Protein AF-A0AB39NS14-F1 (afdb_monomer)

Organism: NCBI:txid3238626

pLDDT: mean 89.19, std 13.76, range [44.12, 98.5]

Sequence (80 aa):
MSTHAASPTPERAGKRSVSLPQSLIKEVEVRTGKSGFSAVVSEALEQWLAMAKLREAVEADEREFGPVSDEAMRRAESEW

Radius of gyration: 21.4 Å; Cα contacts (8 Å, |Δi|>4): 11; chains: 1; bounding box: 54×26×50 Å

Solvent-accessible surface area (backbone atoms only — not comparable to full-atom values): 5166 Å² total; per-residue (Å²): 137,86,80,78,78,76,76,80,75,81,77,78,88,81,89,83,90,81,91,72,62,66,68,58,53,51,55,50,34,72,75,50,36,85,83,33,52,64,56,54,53,49,54,52,49,52,51,51,51,51,54,50,53,50,49,56,50,52,56,49,48,40,71,75,7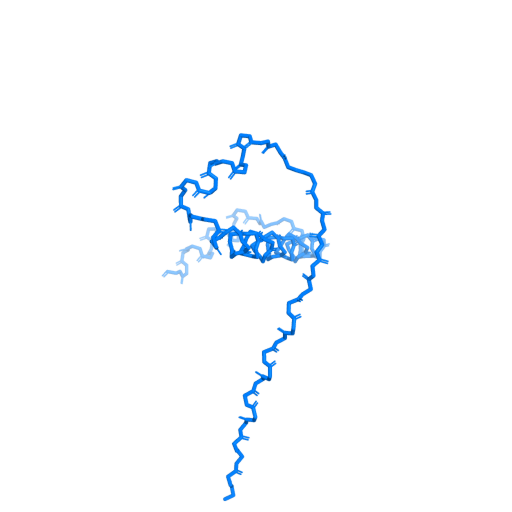3,45,79,87,49,71,68,61,51,55,51,55,64,75,75,110

Foldseek 3Di:
DDDPPPDPDPDDDDDDDDDDPPVVVVVQCVVQNPVCPVVVVVVVVVVVVVVVVVVVVVVVCCVVPNDDDPVNVVVVVVVD

Mean predicted aligned error: 8.31 Å

Structure (mmCIF, N/CA/C/O backbone):
data_AF-A0AB39NS14-F1
#
_entry.id   AF-A0AB39NS14-F1
#
loop_
_atom_site.group_PDB
_atom_site.id
_atom_site.type_symbol
_atom_site.label_atom_id
_atom_site.label_alt_id
_atom_site.label_comp_id
_atom_site.label_asym_id
_atom_site.label_entity_id
_atom_site.label_seq_id
_atom_site.pdbx_PDB_ins_code
_atom_site.Cartn_x
_atom_site.Cartn_y
_atom_site.Cartn_z
_atom_site.occupancy
_atom_site.B_iso_or_equiv
_atom_site.auth_seq_id
_atom_site.auth_comp_id
_atom_site.auth_asym_id
_atom_site.auth_atom_id
_atom_site.pdbx_PDB_model_num
ATOM 1 N N . MET A 1 1 ? 35.796 -17.819 16.067 1.00 44.12 1 MET A N 1
ATOM 2 C CA . MET A 1 1 ? 35.510 -16.371 16.132 1.00 44.12 1 MET A CA 1
ATOM 3 C C . MET A 1 1 ? 34.059 -16.193 15.719 1.00 44.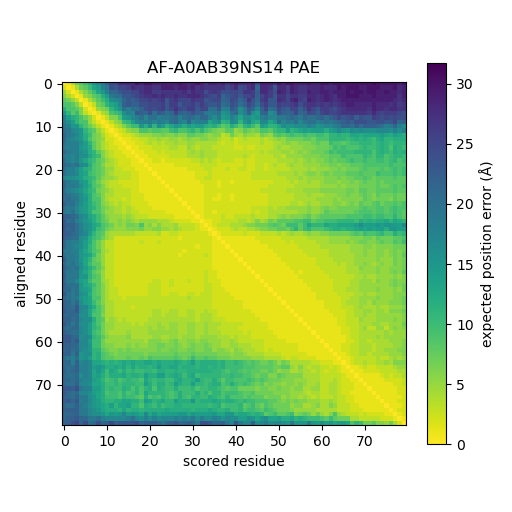12 1 MET A C 1
ATOM 5 O O . MET A 1 1 ? 33.773 -16.171 14.532 1.00 44.12 1 MET A O 1
ATOM 9 N N . SER A 1 2 ? 33.143 -16.231 16.686 1.00 44.75 2 SER A N 1
ATOM 10 C CA . SER A 1 2 ? 31.700 -16.193 16.438 1.00 44.75 2 SER A CA 1
ATOM 11 C C . SER A 1 2 ? 31.236 -14.749 16.281 1.00 44.75 2 SER A C 1
ATOM 13 O O . SER A 1 2 ? 31.325 -13.981 17.234 1.00 44.75 2 SER A O 1
ATOM 15 N N . THR A 1 3 ? 30.705 -14.384 15.119 1.00 48.62 3 THR A N 1
ATOM 16 C CA . THR A 1 3 ? 29.877 -13.185 14.959 1.00 48.62 3 THR A CA 1
ATOM 17 C C . THR A 1 3 ? 28.419 -13.619 14.974 1.00 48.62 3 THR A C 1
ATOM 19 O O . THR A 1 3 ? 27.839 -13.996 13.962 1.00 48.62 3 THR A O 1
ATOM 22 N N . HIS A 1 4 ? 27.827 -13.616 16.166 1.00 54.66 4 HIS A N 1
ATOM 23 C CA . HIS A 1 4 ? 26.377 -13.660 16.297 1.00 54.66 4 HIS A CA 1
ATOM 24 C C . HIS A 1 4 ? 25.874 -12.280 15.855 1.00 54.66 4 HIS A C 1
ATOM 26 O O . HIS A 1 4 ? 26.098 -11.294 16.557 1.00 54.66 4 HIS A O 1
ATOM 32 N N . ALA A 1 5 ? 25.301 -12.180 14.653 1.00 59.50 5 ALA A N 1
ATOM 33 C CA . ALA A 1 5 ? 24.619 -10.964 14.232 1.00 59.50 5 ALA A CA 1
ATOM 34 C C . ALA A 1 5 ? 23.491 -10.711 15.239 1.00 59.50 5 ALA A C 1
ATOM 36 O O . ALA A 1 5 ? 22.618 -11.560 15.416 1.00 5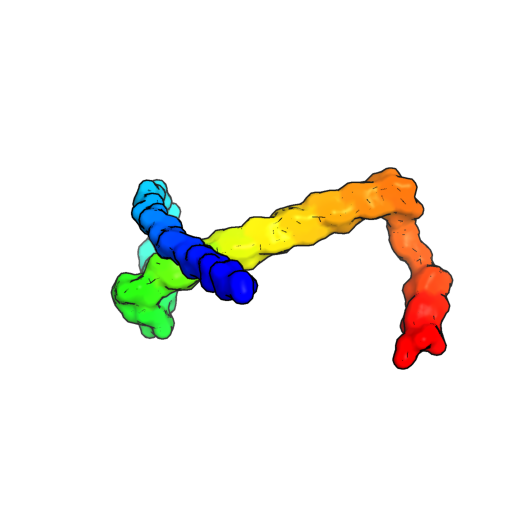9.50 5 ALA A O 1
ATOM 37 N N . ALA A 1 6 ? 23.564 -9.595 15.965 1.00 58.56 6 ALA A N 1
ATOM 38 C CA . ALA A 1 6 ? 22.529 -9.215 16.910 1.00 58.56 6 ALA A CA 1
ATOM 39 C C . ALA A 1 6 ? 21.195 -9.125 16.160 1.00 58.56 6 ALA A C 1
ATOM 41 O O . ALA A 1 6 ? 21.085 -8.376 15.188 1.00 58.56 6 ALA A O 1
ATOM 42 N N . SER A 1 7 ? 20.198 -9.902 16.590 1.00 51.44 7 SER A N 1
ATOM 43 C CA . SER A 1 7 ? 18.837 -9.772 16.079 1.00 51.44 7 SER A CA 1
ATOM 44 C C . SER A 1 7 ? 18.397 -8.315 16.242 1.00 51.44 7 SER A C 1
ATOM 46 O O . SER A 1 7 ? 18.573 -7.768 17.337 1.00 51.44 7 SER A O 1
ATOM 48 N N . PRO A 1 8 ? 17.857 -7.662 15.198 1.00 64.06 8 PRO A N 1
ATOM 49 C CA . PRO A 1 8 ? 17.388 -6.293 15.332 1.00 64.06 8 PRO A CA 1
ATOM 50 C C . PRO A 1 8 ? 16.315 -6.257 16.422 1.00 64.06 8 PRO A C 1
ATOM 52 O O . PRO A 1 8 ? 15.331 -6.998 16.368 1.00 64.06 8 PRO A O 1
ATOM 55 N N . THR A 1 9 ? 16.533 -5.433 17.448 1.00 59.06 9 THR A N 1
ATOM 56 C CA . THR A 1 9 ? 15.529 -5.166 18.480 1.00 59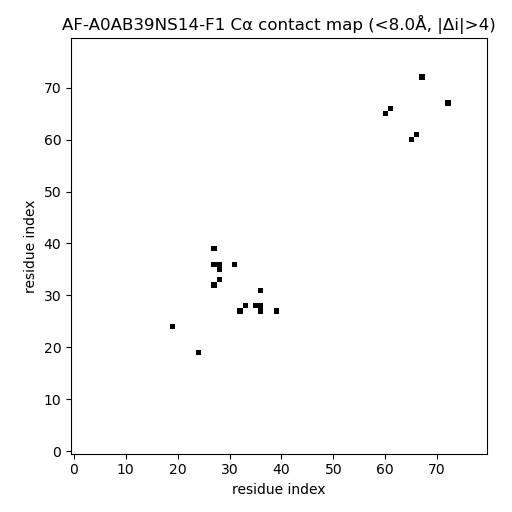.06 9 THR A CA 1
ATOM 57 C C . THR A 1 9 ? 14.248 -4.719 17.778 1.00 59.06 9 THR A C 1
ATOM 59 O O . THR A 1 9 ? 14.331 -3.811 16.948 1.00 59.06 9 THR A O 1
ATOM 62 N N . PRO A 1 10 ? 13.081 -5.322 18.074 1.00 65.44 10 PRO A N 1
ATOM 63 C CA . PRO A 1 10 ? 11.845 -4.950 17.404 1.00 65.44 10 PRO A CA 1
ATOM 64 C C . PRO A 1 10 ? 11.584 -3.458 17.607 1.00 65.44 10 PRO A C 1
ATOM 66 O O . PRO A 1 10 ? 11.607 -2.951 18.735 1.00 65.44 10 PRO A O 1
ATOM 69 N N . GLU A 1 11 ? 11.388 -2.752 16.497 1.00 79.75 11 GLU A N 1
ATOM 70 C CA . GLU A 1 11 ? 11.088 -1.328 16.500 1.00 79.75 11 GLU A CA 1
ATOM 71 C C . GLU A 1 11 ? 9.808 -1.073 17.308 1.00 79.75 11 GLU A C 1
ATOM 73 O O . GLU A 1 11 ? 8.830 -1.823 17.230 1.00 79.75 11 GLU A O 1
ATOM 78 N N . ARG A 1 12 ? 9.807 -0.025 18.140 1.00 85.62 12 ARG A N 1
ATOM 79 C CA . ARG A 1 12 ? 8.624 0.307 18.942 1.00 85.62 12 ARG A CA 1
ATOM 80 C C . ARG A 1 12 ? 7.529 0.855 18.033 1.00 85.62 12 ARG A C 1
ATOM 82 O O . ARG A 1 12 ? 7.744 1.843 17.339 1.00 85.62 12 ARG A O 1
ATOM 89 N N . ALA A 1 13 ? 6.330 0.284 18.127 1.00 85.25 13 ALA A N 1
ATOM 90 C CA . ALA A 1 13 ? 5.173 0.771 17.386 1.00 85.25 13 ALA A CA 1
ATOM 91 C C . ALA A 1 13 ? 4.843 2.236 17.739 1.00 85.25 13 ALA A C 1
ATOM 93 O O . ALA A 1 13 ? 4.622 2.582 18.903 1.00 85.25 13 ALA A O 1
ATOM 94 N N . GLY A 1 14 ? 4.777 3.095 16.720 1.00 92.00 14 GLY A N 1
ATOM 95 C CA . GLY A 1 14 ? 4.306 4.474 16.833 1.00 92.00 14 GLY A CA 1
ATOM 96 C C . GLY A 1 14 ? 2.812 4.587 16.524 1.00 92.00 14 GLY A C 1
ATOM 97 O O . GLY A 1 14 ? 2.325 3.992 15.569 1.00 92.00 14 GLY A O 1
ATOM 98 N N . LYS A 1 15 ? 2.069 5.387 17.299 1.00 93.44 15 LYS A N 1
ATOM 99 C CA . LYS A 1 15 ? 0.640 5.642 17.044 1.00 93.44 15 LYS A CA 1
ATOM 100 C C . LYS A 1 15 ? 0.437 6.917 16.224 1.00 93.44 15 LYS A C 1
ATOM 102 O O . LYS A 1 15 ? 1.032 7.959 16.514 1.00 93.44 15 LYS A O 1
ATOM 107 N N . ARG A 1 16 ? -0.448 6.850 15.230 1.00 93.94 16 ARG A N 1
ATOM 108 C CA . ARG A 1 16 ? -1.015 7.994 14.500 1.00 93.94 16 ARG A CA 1
ATOM 109 C C . ARG A 1 16 ? -2.533 7.827 14.442 1.00 93.94 16 ARG A C 1
ATOM 111 O O . ARG A 1 16 ? -3.017 6.700 14.388 1.00 93.94 16 ARG A O 1
ATOM 118 N N . SER A 1 17 ? -3.271 8.933 14.500 1.00 94.06 17 SER A N 1
ATOM 119 C CA . SER A 1 17 ? -4.737 8.930 14.427 1.00 94.06 17 SER A CA 1
ATOM 120 C C . SER A 1 17 ? -5.181 9.449 13.066 1.00 94.06 17 SER A C 1
ATOM 122 O O . SER A 1 17 ? -4.715 10.500 12.634 1.00 94.06 17 SER A O 1
ATOM 124 N N . VAL A 1 18 ? -6.092 8.726 12.418 1.00 93.50 18 VAL A N 1
ATOM 125 C CA . VAL A 1 18 ? -6.704 9.097 11.136 1.00 93.50 18 VAL A CA 1
ATOM 126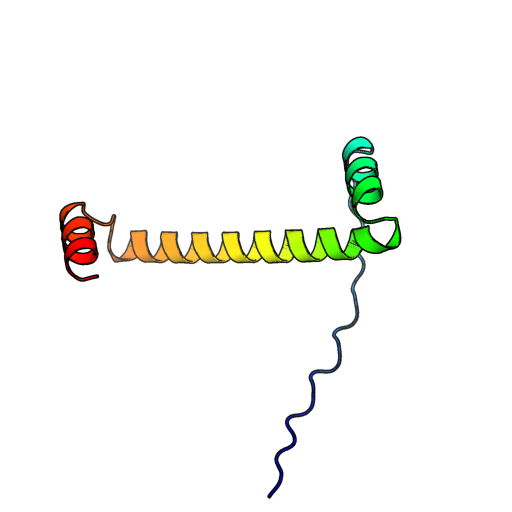 C C . VAL A 1 18 ? -8.209 8.853 11.200 1.00 93.50 18 VAL A C 1
ATOM 128 O O . VAL A 1 18 ? -8.665 7.973 11.931 1.00 93.50 18 VAL A O 1
ATOM 131 N N . SER A 1 19 ? -8.977 9.625 10.436 1.00 96.50 19 SER A N 1
ATOM 132 C CA . SER A 1 19 ? -10.419 9.415 10.282 1.00 96.50 19 SER A CA 1
ATOM 133 C C . SER A 1 19 ? -10.680 8.540 9.062 1.00 96.50 19 SER A C 1
ATOM 135 O O . SER A 1 19 ? -10.179 8.830 7.979 1.00 96.50 19 SER A O 1
ATOM 137 N N . LEU A 1 20 ? -11.481 7.489 9.233 1.00 95.06 20 LEU A N 1
ATOM 138 C CA . LEU A 1 20 ? -11.854 6.554 8.171 1.00 95.06 20 LEU A CA 1
ATOM 139 C C . LEU A 1 20 ? -13.382 6.415 8.100 1.00 95.06 20 LEU A C 1
ATOM 141 O O . LEU A 1 20 ? -14.055 6.572 9.125 1.00 95.06 20 LEU A O 1
ATOM 145 N N . PRO A 1 21 ? -13.951 6.086 6.925 1.00 97.94 21 PRO A N 1
ATOM 146 C CA . PRO A 1 21 ? -15.363 5.744 6.819 1.00 97.94 21 PRO A CA 1
ATOM 147 C C . PRO A 1 21 ? -15.727 4.590 7.761 1.00 97.94 21 PRO A C 1
ATOM 149 O O . PRO A 1 21 ? -15.060 3.556 7.777 1.00 97.94 21 PRO A O 1
ATOM 152 N N . GLN A 1 22 ? -16.817 4.733 8.522 1.00 97.38 22 GLN A N 1
ATOM 153 C CA . GLN A 1 22 ? -17.247 3.690 9.465 1.00 97.38 22 GLN A CA 1
ATOM 154 C C . GLN A 1 22 ? -17.555 2.356 8.775 1.00 97.38 22 GLN A C 1
ATOM 156 O O . GLN A 1 22 ? -17.340 1.300 9.365 1.00 97.38 22 GLN A O 1
ATOM 161 N N . SER A 1 23 ? -18.063 2.397 7.541 1.00 97.81 23 SER A N 1
ATOM 162 C CA . SER A 1 23 ? -18.306 1.201 6.729 1.00 97.81 23 SER A CA 1
ATOM 163 C C . SER A 1 23 ? -17.015 0.426 6.471 1.00 97.81 23 SER A C 1
ATOM 165 O O . SER A 1 23 ? -16.989 -0.782 6.678 1.00 97.81 23 SER A O 1
ATOM 167 N N . LEU A 1 24 ? -15.938 1.129 6.113 1.00 96.44 24 LEU A N 1
ATOM 168 C CA . LEU A 1 24 ? -14.628 0.533 5.865 1.00 96.44 24 LEU A CA 1
ATOM 169 C C . LEU A 1 24 ? -14.037 -0.075 7.140 1.00 96.44 24 LEU A C 1
ATOM 171 O O . LEU A 1 24 ? -13.542 -1.197 7.106 1.00 96.44 24 LEU A O 1
ATOM 175 N N . ILE A 1 25 ? -14.133 0.637 8.270 1.00 95.75 25 ILE A N 1
ATOM 176 C CA . ILE A 1 25 ? -13.664 0.116 9.563 1.00 95.75 25 ILE A CA 1
ATOM 177 C C . ILE A 1 25 ? -14.357 -1.214 9.871 1.00 95.75 25 ILE A C 1
ATOM 179 O O . ILE A 1 25 ? -13.689 -2.211 10.136 1.00 95.75 25 ILE A O 1
ATOM 183 N N . LYS A 1 26 ? -15.692 -1.242 9.768 1.00 96.25 26 LYS A N 1
ATOM 184 C CA . LYS A 1 26 ? -16.488 -2.447 10.027 1.00 96.25 26 LYS A CA 1
ATOM 185 C C . LYS A 1 26 ? -16.122 -3.591 9.087 1.00 96.25 26 LYS A C 1
ATOM 187 O O . LYS A 1 26 ? -16.014 -4.722 9.541 1.00 96.25 26 LYS A O 1
ATOM 192 N N . GLU A 1 27 ? -15.931 -3.321 7.799 1.00 97.19 27 GLU A N 1
ATOM 193 C CA . GLU A 1 27 ? -15.573 -4.355 6.825 1.00 97.19 27 GLU A CA 1
ATOM 194 C C . GLU A 1 27 ? -14.221 -5.008 7.146 1.00 97.19 27 GLU A C 1
ATOM 196 O O . GLU A 1 27 ? -14.106 -6.234 7.115 1.00 97.19 27 GLU A O 1
ATOM 201 N N . VAL A 1 28 ? -13.217 -4.207 7.516 1.00 96.00 28 VAL A N 1
ATOM 202 C CA . VAL A 1 28 ? -11.906 -4.721 7.937 1.00 96.00 28 VAL A CA 1
ATOM 203 C C . VAL A 1 28 ? -12.037 -5.531 9.226 1.00 96.00 28 VAL A C 1
ATOM 205 O O . VAL A 1 28 ? -11.560 -6.663 9.284 1.00 96.00 28 VAL A O 1
ATOM 208 N N . GLU A 1 29 ? -12.734 -5.003 10.234 1.00 95.25 29 GLU A N 1
ATOM 209 C CA . GLU A 1 29 ? -12.938 -5.694 11.513 1.00 95.25 29 GLU A CA 1
ATOM 210 C C . GLU A 1 29 ? -13.705 -7.015 11.362 1.00 95.25 29 GLU A C 1
ATOM 212 O O . GLU A 1 29 ? -13.406 -7.971 12.074 1.00 95.25 29 GLU A O 1
ATOM 217 N N . VAL A 1 30 ? -14.660 -7.107 10.429 1.00 97.25 30 VAL A N 1
ATOM 218 C CA . VAL A 1 30 ? -15.370 -8.361 10.118 1.00 97.25 30 VAL A CA 1
ATOM 219 C C . VAL A 1 30 ? -14.411 -9.425 9.583 1.00 97.25 30 VAL A C 1
ATOM 221 O O . VAL A 1 30 ? -14.584 -10.604 9.884 1.00 97.25 30 VAL A O 1
ATOM 224 N N . ARG A 1 31 ? -13.394 -9.030 8.809 1.00 96.00 31 ARG A N 1
ATOM 225 C CA . ARG A 1 31 ? -12.427 -9.961 8.208 1.00 96.00 31 ARG A CA 1
ATOM 226 C C . ARG A 1 31 ? -11.302 -10.359 9.158 1.00 96.00 31 ARG A C 1
ATOM 228 O O . ARG A 1 31 ? -10.859 -11.501 9.106 1.00 96.00 31 ARG A O 1
ATOM 235 N N . THR A 1 32 ? -10.822 -9.438 9.992 1.00 95.19 32 THR A N 1
ATOM 236 C CA . THR A 1 32 ? -9.581 -9.636 10.767 1.00 95.19 32 THR A CA 1
ATOM 237 C C . THR A 1 32 ? -9.768 -9.602 12.282 1.00 95.19 32 THR A C 1
ATOM 239 O O . THR A 1 32 ? -8.835 -9.889 13.034 1.00 95.19 32 THR A O 1
ATOM 242 N N . GLY A 1 33 ? -10.973 -9.278 12.755 1.00 91.69 33 GLY A N 1
ATOM 243 C CA . GLY A 1 33 ? -11.236 -9.008 14.162 1.00 91.69 33 GLY A CA 1
ATOM 244 C C . GLY A 1 33 ? -10.614 -7.689 14.637 1.00 91.69 33 GLY A C 1
ATOM 245 O O . GLY A 1 33 ? -9.828 -7.037 13.951 1.00 91.69 33 GLY A O 1
ATOM 246 N N . LYS A 1 34 ? -10.939 -7.284 15.870 1.00 80.31 34 LYS A N 1
ATOM 247 C CA . LYS A 1 34 ? -10.497 -5.991 16.433 1.00 80.31 34 LYS A CA 1
ATOM 248 C C . LYS A 1 34 ? -8.975 -5.863 16.570 1.00 80.31 34 LYS A C 1
ATOM 250 O O . LYS A 1 34 ? -8.445 -4.762 16.470 1.00 80.31 34 LYS A O 1
ATOM 255 N N . SER A 1 35 ? -8.269 -6.969 16.811 1.00 87.50 35 SER A N 1
ATOM 256 C CA . SER A 1 35 ? -6.805 -6.985 16.944 1.00 87.50 35 SER A CA 1
ATOM 257 C C . SER A 1 35 ? -6.069 -7.010 15.603 1.00 87.50 35 SER A C 1
ATOM 259 O O . SER A 1 35 ? -4.883 -6.704 15.570 1.00 87.50 35 SER A O 1
ATOM 261 N N . GLY A 1 36 ? -6.745 -7.367 14.506 1.00 92.06 36 GLY A N 1
ATOM 262 C CA . GLY A 1 36 ? -6.136 -7.473 13.179 1.00 92.06 36 GLY A CA 1
ATOM 263 C C . GLY A 1 36 ? -6.066 -6.151 12.413 1.00 92.06 36 GLY A C 1
ATOM 264 O O . GLY A 1 36 ? -5.379 -6.065 11.399 1.00 92.06 36 GLY A O 1
ATOM 265 N N . PHE A 1 37 ? -6.737 -5.101 12.896 1.00 93.62 37 PHE A N 1
ATOM 266 C CA . PHE A 1 37 ? -6.830 -3.825 12.185 1.00 93.62 37 PHE A CA 1
ATOM 267 C C . PHE A 1 37 ? -5.461 -3.173 11.947 1.00 93.62 37 PHE A C 1
ATOM 269 O O . PHE A 1 37 ? -5.179 -2.701 10.849 1.00 93.62 37 PHE A O 1
ATOM 276 N N . SER A 1 38 ? -4.589 -3.162 12.961 1.00 91.44 38 SER A N 1
ATOM 277 C CA . SER A 1 38 ? -3.257 -2.560 12.835 1.00 91.44 38 SER A CA 1
ATOM 278 C C . SER A 1 38 ? -2.377 -3.293 11.827 1.00 91.44 38 SER A C 1
ATOM 280 O O . SER A 1 38 ? -1.650 -2.633 11.099 1.00 91.44 38 SER A O 1
ATOM 282 N N . ALA A 1 39 ? -2.470 -4.625 11.754 1.00 93.12 39 ALA A N 1
ATOM 283 C CA . ALA A 1 39 ? -1.705 -5.422 10.796 1.00 93.12 39 ALA A CA 1
ATOM 284 C C . ALA A 1 39 ? -2.116 -5.092 9.356 1.00 93.12 39 ALA A C 1
ATOM 286 O O . ALA A 1 39 ? -1.262 -4.771 8.539 1.00 93.12 39 ALA A O 1
ATOM 287 N N . VAL A 1 40 ? -3.426 -5.030 9.086 1.00 95.56 40 VAL A N 1
ATOM 288 C CA . VAL A 1 40 ? -3.952 -4.635 7.767 1.00 95.56 40 VAL A CA 1
ATOM 289 C C . VAL A 1 40 ? -3.464 -3.248 7.358 1.00 95.56 40 VAL A C 1
ATOM 291 O O . VAL A 1 40 ? -3.073 -3.042 6.213 1.00 95.56 40 VAL A O 1
ATOM 294 N N . VAL A 1 41 ? -3.481 -2.280 8.280 1.00 94.31 41 VAL A N 1
ATOM 295 C CA . VAL A 1 41 ? -3.002 -0.921 7.988 1.00 94.31 41 VAL A CA 1
ATOM 296 C C . VAL A 1 41 ? -1.498 -0.908 7.720 1.00 94.31 41 VAL A C 1
ATOM 298 O O . VAL A 1 41 ? -1.067 -0.243 6.781 1.00 94.31 41 VAL A O 1
ATOM 301 N N . SER A 1 42 ? -0.706 -1.635 8.512 1.00 94.44 42 SER A N 1
ATOM 302 C CA . SER A 1 42 ? 0.737 -1.764 8.295 1.00 94.44 42 SER A CA 1
ATOM 303 C C . SER A 1 42 ? 1.049 -2.369 6.926 1.00 94.44 42 SER A C 1
ATOM 305 O O . SER A 1 42 ? 1.761 -1.743 6.147 1.00 94.44 42 SER A O 1
ATOM 307 N N . GLU A 1 43 ? 0.444 -3.508 6.589 1.00 95.62 43 GLU A N 1
ATOM 308 C CA . GLU A 1 43 ? 0.634 -4.179 5.296 1.00 95.62 43 GLU A CA 1
ATOM 309 C C . GLU A 1 43 ? 0.212 -3.282 4.122 1.00 95.62 43 GLU A C 1
ATOM 311 O O . GLU A 1 43 ? 0.925 -3.165 3.124 1.00 95.62 43 GLU A O 1
ATOM 316 N N . ALA A 1 44 ? -0.922 -2.583 4.244 1.00 96.38 44 ALA A N 1
ATOM 317 C CA . ALA A 1 44 ? -1.386 -1.662 3.211 1.00 96.38 44 ALA A CA 1
ATOM 318 C C . ALA A 1 44 ? -0.420 -0.482 3.002 1.00 96.38 44 ALA A C 1
ATOM 320 O O . ALA A 1 44 ? -0.195 -0.067 1.864 1.00 96.38 44 ALA A O 1
ATOM 321 N N . LEU A 1 45 ? 0.162 0.057 4.080 1.00 96.75 45 LEU A N 1
ATOM 322 C CA . LEU A 1 45 ? 1.152 1.134 4.004 1.00 96.75 45 LEU A CA 1
ATOM 323 C C . LEU A 1 45 ? 2.477 0.654 3.407 1.00 96.75 45 LEU A C 1
ATOM 325 O O . LEU A 1 45 ? 3.059 1.364 2.588 1.00 96.75 45 LEU A O 1
ATOM 329 N N . GLU A 1 46 ? 2.937 -0.539 3.778 1.00 97.06 46 GLU A N 1
ATOM 330 C CA . GLU A 1 46 ? 4.133 -1.158 3.200 1.00 97.06 46 GLU A CA 1
ATOM 331 C C . GLU A 1 46 ? 3.969 -1.361 1.693 1.00 97.06 46 GLU A C 1
ATOM 333 O O . GLU A 1 46 ? 4.827 -0.936 0.916 1.00 97.06 46 GLU A O 1
ATOM 338 N N . GLN A 1 47 ? 2.828 -1.910 1.268 1.00 97.94 47 GLN A N 1
ATOM 339 C CA . GLN A 1 47 ? 2.522 -2.102 -0.146 1.00 97.94 47 GLN A CA 1
ATOM 340 C C . GLN A 1 47 ? 2.410 -0.769 -0.894 1.00 97.94 47 GLN A C 1
ATOM 342 O O . GLN A 1 47 ? 2.926 -0.633 -2.004 1.00 97.94 47 GLN A O 1
ATOM 347 N N . TRP A 1 48 ? 1.771 0.239 -0.293 1.00 98.00 48 TRP A N 1
ATOM 348 C CA . TRP A 1 48 ? 1.673 1.571 -0.889 1.00 98.00 48 TRP A CA 1
ATOM 349 C C . TRP A 1 48 ? 3.056 2.208 -1.088 1.00 98.00 48 TRP A C 1
ATOM 351 O O . TRP A 1 48 ? 3.341 2.724 -2.170 1.00 98.00 48 TRP A O 1
ATOM 361 N N . LEU A 1 49 ? 3.943 2.107 -0.093 1.00 98.50 49 LEU A N 1
ATOM 362 C CA . LEU A 1 49 ? 5.321 2.593 -0.191 1.00 98.50 49 LEU A CA 1
ATOM 363 C C . LEU A 1 49 ? 6.136 1.823 -1.234 1.00 98.50 49 LEU A C 1
ATOM 365 O O . LEU A 1 49 ? 6.913 2.433 -1.966 1.00 98.50 49 LEU A O 1
ATOM 369 N N . ALA A 1 50 ? 5.975 0.502 -1.321 1.00 97.94 50 ALA A N 1
ATOM 370 C CA . ALA A 1 50 ? 6.647 -0.309 -2.332 1.00 97.94 50 ALA A CA 1
ATOM 371 C C . ALA A 1 50 ? 6.236 0.114 -3.750 1.00 97.94 50 ALA A C 1
ATOM 373 O O . ALA A 1 50 ? 7.095 0.330 -4.604 1.00 97.94 50 ALA A O 1
ATOM 374 N N . MET A 1 51 ? 4.936 0.317 -3.983 1.00 98.25 51 MET A N 1
ATOM 375 C CA . MET A 1 51 ? 4.422 0.786 -5.272 1.00 98.25 51 MET A CA 1
ATOM 376 C C . MET A 1 51 ? 4.859 2.218 -5.602 1.00 98.25 51 MET A C 1
ATOM 378 O O . MET A 1 51 ? 5.118 2.514 -6.768 1.00 98.25 51 MET A O 1
ATOM 382 N N . ALA A 1 52 ? 4.960 3.100 -4.603 1.00 98.38 52 ALA A N 1
ATOM 383 C CA . ALA A 1 52 ? 5.488 4.451 -4.789 1.00 98.38 52 ALA A CA 1
ATOM 384 C C . ALA A 1 52 ? 6.956 4.415 -5.241 1.00 98.38 52 ALA A C 1
ATOM 386 O O . ALA A 1 52 ? 7.291 5.001 -6.265 1.00 98.38 52 ALA A O 1
ATOM 387 N N . LYS A 1 53 ? 7.800 3.633 -4.558 1.00 98.19 53 LYS A N 1
ATOM 388 C CA . LYS A 1 53 ? 9.212 3.446 -4.934 1.00 98.19 53 LYS A CA 1
ATOM 389 C C . LYS A 1 53 ? 9.372 2.838 -6.324 1.00 98.19 53 LYS A C 1
ATOM 391 O O . LYS A 1 53 ? 10.236 3.260 -7.081 1.00 98.19 53 LYS A O 1
ATOM 396 N N . LEU A 1 54 ? 8.539 1.852 -6.665 1.00 97.81 54 LEU A N 1
ATOM 397 C CA . LEU A 1 54 ? 8.549 1.252 -7.998 1.00 97.81 54 LEU A CA 1
ATOM 398 C C . LEU A 1 54 ? 8.222 2.294 -9.071 1.00 97.81 54 LEU A C 1
ATOM 400 O O . LEU A 1 54 ? 8.905 2.357 -10.087 1.00 97.81 54 LEU A O 1
ATOM 404 N N . ARG A 1 55 ? 7.207 3.131 -8.835 1.00 97.31 55 ARG A N 1
ATOM 405 C CA . ARG A 1 55 ? 6.854 4.222 -9.748 1.00 97.31 55 ARG A CA 1
ATOM 406 C C . ARG A 1 55 ? 8.006 5.208 -9.914 1.00 97.31 55 ARG A C 1
ATOM 408 O O . ARG A 1 55 ? 8.333 5.551 -11.040 1.00 97.31 55 ARG A O 1
ATOM 415 N N . GLU A 1 56 ? 8.634 5.619 -8.817 1.00 97.50 56 GLU A N 1
ATOM 416 C CA . GLU A 1 56 ? 9.790 6.522 -8.849 1.00 97.50 56 GLU A CA 1
ATOM 417 C C . GLU A 1 56 ? 10.958 5.940 -9.658 1.00 97.50 56 GLU A C 1
ATOM 419 O O . GLU A 1 56 ? 11.595 6.670 -10.416 1.00 97.50 56 GLU A O 1
ATOM 424 N N . ALA A 1 57 ?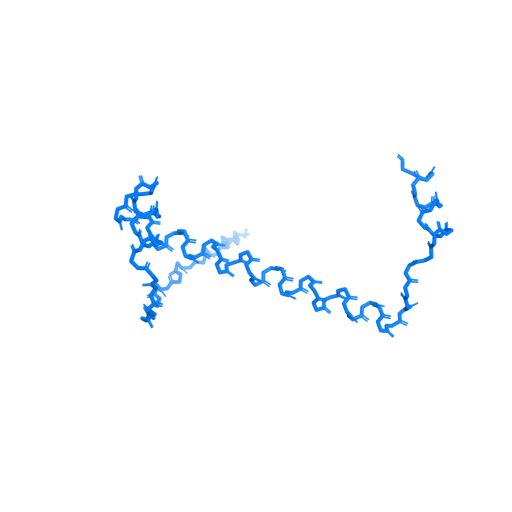 11.218 4.634 -9.528 1.00 96.88 57 ALA A N 1
ATOM 425 C CA . ALA A 1 57 ? 12.254 3.942 -10.290 1.00 96.88 57 ALA A CA 1
ATOM 426 C C . ALA A 1 57 ? 11.927 3.902 -11.790 1.00 96.88 57 ALA A C 1
ATOM 428 O O . ALA A 1 57 ? 12.755 4.295 -12.604 1.00 96.88 57 ALA A O 1
ATOM 429 N N . VAL A 1 58 ? 10.700 3.513 -12.150 1.00 95.56 58 VAL A N 1
ATOM 430 C CA . VAL A 1 58 ? 10.248 3.493 -13.552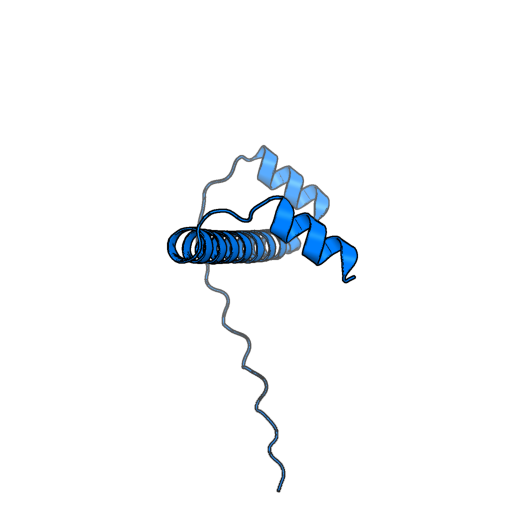 1.00 95.56 58 VAL A CA 1
ATOM 431 C C . VAL A 1 58 ? 10.321 4.889 -14.173 1.00 95.56 58 VAL A C 1
ATOM 433 O O . VAL A 1 58 ? 10.846 5.047 -15.268 1.00 95.56 58 VAL A O 1
ATOM 436 N N . GLU A 1 59 ? 9.867 5.922 -13.462 1.00 95.81 59 GLU A N 1
ATOM 437 C CA . GLU A 1 59 ? 9.951 7.306 -13.940 1.00 95.81 59 GLU A CA 1
ATOM 438 C C . GLU A 1 59 ? 11.401 7.789 -14.100 1.00 95.81 59 GLU A C 1
ATOM 440 O O . GLU A 1 59 ? 11.678 8.645 -14.940 1.00 95.81 59 GLU A O 1
ATOM 445 N N . ALA A 1 60 ? 12.334 7.297 -13.280 1.00 96.25 60 ALA A N 1
ATOM 446 C CA . ALA A 1 60 ? 13.751 7.600 -13.442 1.00 96.25 60 ALA A CA 1
ATOM 447 C C . ALA A 1 60 ? 14.316 6.953 -14.713 1.00 96.25 60 ALA A C 1
ATOM 449 O O . ALA A 1 60 ? 14.931 7.662 -15.511 1.00 96.25 60 ALA A O 1
ATOM 450 N N . ASP A 1 61 ? 14.028 5.672 -14.937 1.00 95.06 61 ASP A N 1
ATOM 451 C CA . ASP A 1 61 ? 14.480 4.934 -16.118 1.00 95.06 61 ASP A CA 1
ATOM 452 C C . ASP A 1 61 ? 13.885 5.513 -17.409 1.00 95.06 61 ASP A C 1
ATOM 454 O O . ASP A 1 61 ? 14.603 5.735 -18.382 1.00 95.06 61 ASP A O 1
ATOM 458 N N . GLU A 1 62 ? 12.591 5.847 -17.420 1.00 94.00 62 GLU A N 1
ATOM 459 C CA . GLU A 1 62 ? 11.938 6.471 -18.579 1.00 94.00 62 GLU A CA 1
ATOM 460 C C . GLU A 1 62 ? 12.547 7.837 -18.922 1.00 94.00 62 GLU A C 1
ATOM 462 O O . GLU A 1 62 ? 12.660 8.187 -20.098 1.00 94.00 62 GLU A O 1
ATOM 467 N N . ARG A 1 63 ? 12.967 8.619 -17.916 1.00 95.25 63 ARG A N 1
ATOM 468 C CA . ARG A 1 63 ? 13.663 9.896 -18.147 1.00 95.25 63 ARG A CA 1
ATOM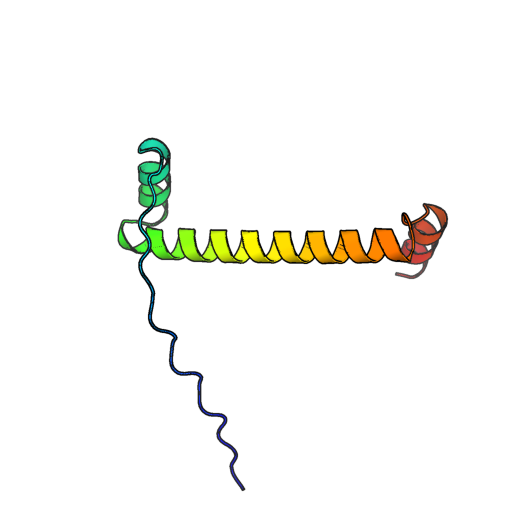 469 C C . ARG A 1 63 ? 15.060 9.703 -18.726 1.00 95.25 63 ARG A C 1
ATOM 471 O O . ARG A 1 63 ? 15.497 10.551 -19.500 1.00 95.25 63 ARG A O 1
ATOM 478 N N . GLU A 1 64 ? 15.766 8.652 -18.323 1.00 96.69 64 GLU A N 1
ATOM 479 C CA . GLU A 1 64 ? 17.143 8.399 -18.749 1.00 96.69 64 GLU A CA 1
ATOM 480 C C . GLU A 1 64 ? 17.209 7.735 -20.131 1.00 96.69 64 GLU A C 1
ATOM 482 O O . GLU A 1 64 ? 17.988 8.157 -20.986 1.00 96.69 64 GLU A O 1
ATOM 487 N N . PHE A 1 65 ? 16.364 6.733 -20.371 1.00 93.69 65 PHE A N 1
ATOM 488 C CA . PHE A 1 65 ? 16.448 5.863 -21.547 1.00 93.69 65 PHE A CA 1
ATOM 489 C C . PHE A 1 65 ? 15.306 6.064 -22.552 1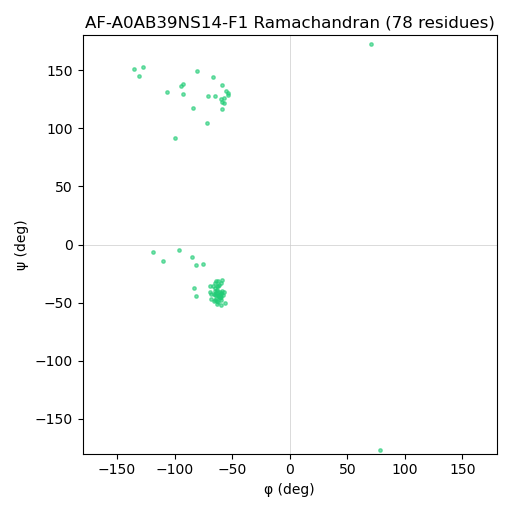.00 93.69 65 PHE A C 1
ATOM 491 O O . PHE A 1 65 ? 15.414 5.622 -23.698 1.00 93.69 65 PHE A O 1
ATOM 498 N N . GLY A 1 66 ? 14.233 6.757 -22.161 1.00 90.81 66 GLY A N 1
ATOM 499 C CA . GLY A 1 66 ? 13.010 6.860 -22.953 1.00 90.81 66 GLY A CA 1
ATOM 500 C C . GLY A 1 66 ? 12.128 5.606 -22.854 1.00 90.81 66 GLY A C 1
ATOM 501 O O . GLY A 1 66 ? 12.428 4.678 -22.102 1.00 90.81 66 GLY A O 1
ATOM 502 N N . PRO A 1 67 ? 11.005 5.565 -23.593 1.00 88.94 67 PRO A N 1
ATOM 503 C CA . PRO A 1 67 ? 10.086 4.431 -23.563 1.00 88.94 67 PRO A CA 1
ATOM 504 C C . PRO A 1 67 ? 10.719 3.166 -24.156 1.00 88.94 67 PRO A C 1
ATOM 506 O O . PRO A 1 67 ? 11.444 3.220 -25.153 1.00 88.94 67 PRO A O 1
ATOM 509 N N . VAL A 1 68 ? 10.379 2.007 -23.586 1.00 88.75 68 VAL A N 1
ATOM 510 C CA . VAL A 1 68 ? 10.782 0.704 -24.133 1.00 88.75 68 VAL A CA 1
ATOM 511 C C . VAL A 1 68 ? 10.127 0.503 -25.501 1.00 88.75 68 VAL A C 1
ATOM 513 O O . VAL A 1 68 ? 8.913 0.636 -25.643 1.00 88.75 68 VAL A O 1
ATOM 516 N N . SER A 1 69 ? 10.927 0.179 -26.519 1.00 92.25 69 SER A N 1
ATOM 517 C CA . SER A 1 69 ? 10.410 -0.080 -27.867 1.00 92.25 69 SER A CA 1
ATOM 518 C C . SER A 1 69 ? 9.853 -1.498 -28.008 1.00 92.25 69 SER A C 1
ATOM 520 O O . SER A 1 69 ? 10.378 -2.444 -27.417 1.00 92.25 69 SER A O 1
ATOM 522 N N . ASP A 1 70 ? 8.853 -1.669 -28.874 1.00 93.44 70 ASP A N 1
ATOM 523 C CA . ASP A 1 70 ? 8.274 -2.988 -29.165 1.00 93.44 70 ASP A CA 1
ATOM 524 C C . ASP A 1 70 ? 9.314 -3.984 -29.704 1.00 93.44 70 ASP A C 1
ATOM 526 O O . ASP A 1 70 ? 9.197 -5.188 -29.493 1.00 93.44 70 ASP A O 1
ATOM 530 N N . GLU A 1 71 ? 10.339 -3.494 -30.408 1.00 93.94 71 GLU A N 1
ATOM 531 C CA . GLU A 1 71 ? 11.440 -4.328 -30.901 1.00 93.94 71 GLU A CA 1
ATOM 532 C C . GLU A 1 71 ? 12.307 -4.852 -29.752 1.00 93.94 71 GLU A C 1
ATOM 534 O O . GLU A 1 71 ? 12.651 -6.033 -29.730 1.00 93.94 71 GLU A O 1
ATOM 539 N N . ALA A 1 72 ? 12.613 -3.999 -28.767 1.00 91.62 72 ALA A N 1
ATOM 540 C CA . ALA A 1 72 ? 13.334 -4.413 -27.568 1.00 91.62 72 ALA A CA 1
ATOM 541 C C . ALA A 1 72 ? 12.531 -5.443 -26.756 1.00 91.62 72 ALA A C 1
ATOM 543 O O . ALA A 1 72 ? 13.107 -6.432 -26.304 1.00 91.62 72 ALA A O 1
ATOM 544 N N . MET A 1 73 ? 11.210 -5.260 -26.638 1.00 93.50 73 MET A N 1
ATOM 545 C CA . MET A 1 73 ? 10.325 -6.227 -25.975 1.00 93.50 73 MET A CA 1
ATOM 546 C C . MET A 1 73 ? 10.291 -7.576 -26.695 1.00 93.50 73 MET A C 1
ATOM 548 O O . MET A 1 73 ? 10.551 -8.601 -26.069 1.00 93.50 73 MET A O 1
ATOM 552 N N . ARG A 1 74 ? 10.053 -7.589 -28.015 1.00 96.12 74 ARG A N 1
ATOM 553 C CA . ARG A 1 74 ? 10.046 -8.833 -28.808 1.00 96.12 74 ARG A CA 1
ATOM 554 C C . ARG A 1 74 ? 11.361 -9.591 -28.700 1.00 96.12 74 ARG A C 1
ATOM 556 O O . ARG A 1 74 ? 11.365 -10.816 -28.601 1.00 96.12 74 ARG A O 1
ATOM 563 N N . ARG A 1 75 ? 12.481 -8.865 -28.725 1.00 95.62 75 ARG A N 1
ATOM 564 C CA . ARG A 1 75 ? 13.804 -9.463 -28.560 1.00 95.62 75 ARG A CA 1
ATOM 565 C C . ARG A 1 75 ? 13.940 -10.128 -27.190 1.00 95.62 75 ARG A C 1
ATOM 567 O O . ARG A 1 75 ? 14.319 -11.293 -27.144 1.00 95.62 75 ARG A O 1
ATOM 574 N N . ALA A 1 76 ? 13.591 -9.426 -26.112 1.00 93.38 76 ALA A N 1
ATOM 575 C CA . ALA A 1 76 ? 13.663 -9.968 -24.756 1.00 93.38 76 ALA A CA 1
ATOM 576 C C . ALA A 1 76 ? 12.784 -11.221 -24.577 1.00 93.38 76 ALA A C 1
ATOM 578 O O . ALA A 1 76 ? 13.236 -12.203 -23.998 1.00 93.38 76 ALA A O 1
ATOM 579 N N . GLU A 1 77 ? 11.564 -11.222 -25.125 1.00 95.00 77 GLU A N 1
ATOM 580 C CA . GLU A 1 77 ? 10.656 -12.380 -25.092 1.00 95.00 77 GLU A CA 1
ATOM 581 C C . GLU A 1 77 ? 11.196 -13.588 -25.870 1.00 95.00 77 GLU A C 1
ATOM 583 O O . GLU A 1 77 ? 10.951 -14.724 -25.480 1.00 95.00 77 GLU A O 1
ATOM 588 N N . SER A 1 78 ? 11.937 -13.365 -26.960 1.00 94.62 78 SER A N 1
ATOM 589 C CA . SER A 1 78 ? 12.535 -14.450 -27.753 1.00 94.62 78 SER A CA 1
ATOM 590 C C . SER A 1 78 ? 13.761 -15.102 -27.102 1.00 94.62 78 SER A C 1
ATOM 592 O O . SER A 1 78 ? 14.179 -16.179 -27.527 1.00 94.62 78 SER A O 1
ATOM 594 N N . GLU A 1 79 ? 14.353 -14.439 -26.105 1.00 93.69 79 GLU A N 1
ATOM 595 C CA . GLU A 1 79 ? 15.567 -14.873 -25.406 1.00 93.69 79 GLU A CA 1
ATOM 596 C C . GLU A 1 79 ? 15.265 -15.639 -24.092 1.00 93.69 79 GLU A C 1
ATOM 598 O O . GLU A 1 79 ? 16.202 -16.146 -23.470 1.00 93.69 79 GLU A O 1
ATOM 603 N N . TRP A 1 80 ? 13.991 -15.753 -23.683 1.00 76.62 80 TRP A N 1
ATOM 604 C CA . TRP A 1 80 ? 13.530 -16.395 -22.436 1.00 76.62 80 TRP A CA 1
ATOM 605 C C . TRP A 1 80 ? 12.864 -17.757 -22.684 1.00 76.62 80 TRP A C 1
ATOM 607 O O . TRP A 1 80 ? 13.098 -18.684 -21.870 1.00 76.62 80 TRP A O 1
#

Secondary structure (DSSP, 8-state):
----PPPPPPPPPPP------HHHHHHHHHHH-TTTHHHHHHHHHHHHHHHHHHHHHHHHHHHHH-SPPHHHHHHHHHT-